Protein AF-A0A7S3HI35-F1 (afdb_monomer_lite)

Organism: NCBI:txid89044

Foldseek 3Di:
DDADPQQVQQLVVCVVVVFFQGKGWDAAQFIWIFHGHRVSDTPPPTTRQQQPQPDPPPPADDDPVYPDHRGRRCCTHQQNCQVCCVVVVHDDDPCSHNPHPNVPDPPPPD

Secondary structure (DSSP, 8-state):
----HHHHHHHHHHHHHT-SSEEEEEESSSEEEEEE-TTS-B-SSS--GGGSB----TTPPB-TT-SSBSBGGGTSHHHHHHHHHTTTT----GGGSTTSHHHH------

Radius of gyration: 16.1 Å; chains: 1; bounding box: 40×32×42 Å

pLDDT: mean 87.29, std 14.01, range [30.84, 96.69]

Sequence (110 aa):
KVINDGEVTAVAGGQMVGEGCLFGISLGSSEGSGYVDADGNLTGWINENAYNPFDINPEGAVNVWSPHRGDASMYLGQRAATRLAKKGGIDLPADMMPEHPSMNAASHVP

Structure (mmCIF, N/CA/C/O backbone):
data_AF-A0A7S3HI35-F1
#
_entry.id   AF-A0A7S3HI35-F1
#
loop_
_atom_site.group_PDB
_atom_site.id
_atom_site.type_symbol
_atom_site.label_atom_id
_atom_site.label_alt_id
_atom_site.label_comp_id
_atom_site.label_asym_id
_atom_site.label_entity_id
_atom_site.label_seq_id
_atom_site.pdbx_PDB_ins_code
_atom_site.Cartn_x
_atom_site.Cartn_y
_atom_site.Cartn_z
_atom_site.occupancy
_atom_site.B_iso_or_equiv
_atom_site.auth_seq_id
_atom_site.auth_comp_id
_atom_site.auth_asym_id
_atom_site.auth_atom_id
_atom_site.pdbx_PDB_model_num
ATOM 1 N N . LYS A 1 1 ? -9.517 14.626 13.593 1.00 73.75 1 LYS A N 1
ATOM 2 C CA . LYS A 1 1 ? -8.138 14.081 13.660 1.00 73.75 1 LYS A CA 1
ATOM 3 C C . LYS A 1 1 ? -7.602 14.006 12.241 1.00 73.75 1 LYS A C 1
ATOM 5 O O . LYS A 1 1 ? -8.407 13.823 11.339 1.00 73.75 1 LYS A O 1
ATOM 10 N N . VAL A 1 2 ? -6.298 14.175 12.060 1.00 86.06 2 VAL A N 1
ATOM 11 C CA . VAL A 1 2 ? -5.619 13.840 10.803 1.00 86.06 2 VAL A CA 1
ATOM 12 C C . VAL A 1 2 ? -5.129 12.402 10.960 1.00 86.06 2 VAL A C 1
ATOM 14 O O . VAL A 1 2 ? -4.533 12.099 11.991 1.00 86.06 2 VAL A O 1
ATOM 17 N N . ILE A 1 3 ? -5.474 11.535 10.012 1.00 91.56 3 ILE A N 1
ATOM 18 C CA . ILE A 1 3 ? -5.150 10.099 9.980 1.00 91.56 3 ILE A CA 1
ATOM 19 C C . ILE A 1 3 ? -4.685 9.750 8.562 1.00 91.56 3 ILE A C 1
ATOM 21 O O . ILE A 1 3 ? -5.057 10.469 7.626 1.00 91.56 3 ILE A O 1
ATOM 25 N N . ASN A 1 4 ? -3.852 8.722 8.395 1.00 91.50 4 ASN A N 1
ATOM 26 C CA . ASN A 1 4 ? -3.349 8.363 7.062 1.00 91.50 4 ASN A CA 1
ATOM 27 C C . ASN A 1 4 ? -4.434 7.683 6.202 1.00 91.50 4 ASN A C 1
ATOM 29 O O . ASN A 1 4 ? -5.507 7.326 6.688 1.00 91.50 4 ASN A O 1
ATOM 33 N N . ASP A 1 5 ? -4.182 7.531 4.904 1.00 93.94 5 ASP A N 1
ATOM 34 C CA . ASP A 1 5 ? -5.151 6.988 3.944 1.00 93.94 5 ASP A CA 1
ATOM 35 C C . ASP A 1 5 ? -5.534 5.519 4.216 1.00 93.94 5 ASP A C 1
ATOM 37 O O . ASP A 1 5 ? -6.684 5.123 4.006 1.00 93.94 5 ASP A O 1
ATOM 41 N N . GLY A 1 6 ? -4.622 4.716 4.758 1.00 94.88 6 GLY A N 1
ATOM 42 C CA . GLY A 1 6 ? -4.916 3.360 5.219 1.00 94.88 6 GLY A CA 1
ATOM 43 C C . GLY A 1 6 ? -5.777 3.310 6.487 1.00 94.88 6 GLY A C 1
ATOM 44 O O . GLY A 1 6 ? -6.708 2.508 6.569 1.00 94.88 6 GLY A O 1
ATOM 45 N N . GLU A 1 7 ? -5.546 4.205 7.446 1.00 95.81 7 GLU A N 1
ATOM 46 C CA . GLU A 1 7 ? -6.402 4.389 8.626 1.00 95.81 7 GLU A CA 1
ATOM 47 C C . GLU A 1 7 ? -7.807 4.861 8.229 1.00 95.81 7 GLU A C 1
ATOM 49 O O . GLU A 1 7 ? -8.796 4.341 8.751 1.00 95.81 7 GLU A O 1
ATOM 54 N N . VAL A 1 8 ? -7.918 5.784 7.26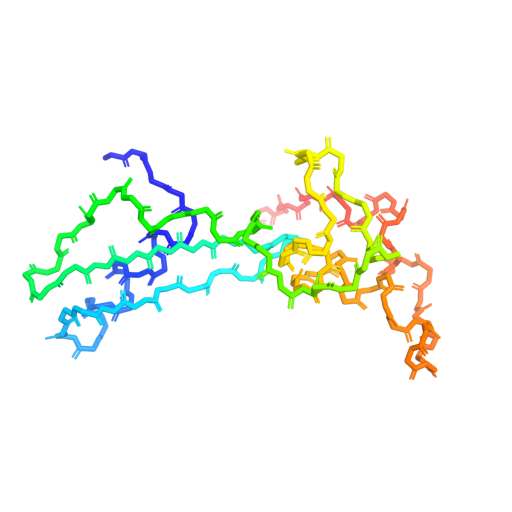1 1.00 95.81 8 VAL A N 1
ATOM 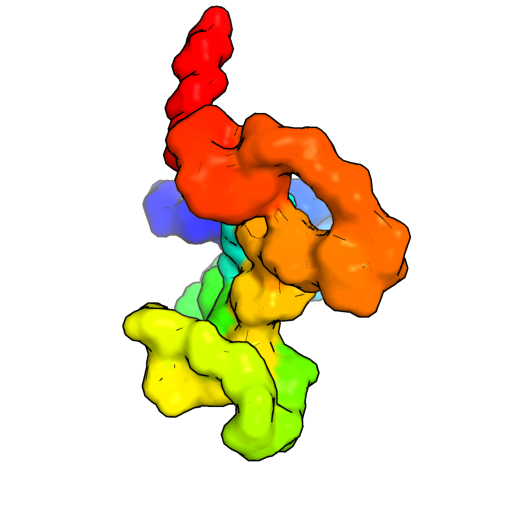55 C CA . VAL A 1 8 ? -9.214 6.165 6.666 1.00 95.81 8 VAL A CA 1
ATOM 56 C C . VAL A 1 8 ? -9.896 4.942 6.062 1.00 95.81 8 VAL A C 1
ATOM 58 O O . VAL A 1 8 ? -11.084 4.730 6.300 1.00 95.81 8 VAL A O 1
ATOM 61 N N . THR A 1 9 ? -9.148 4.118 5.324 1.00 96.12 9 THR A N 1
ATOM 62 C CA . THR A 1 9 ? -9.670 2.896 4.698 1.00 96.12 9 THR A CA 1
ATOM 63 C C . THR A 1 9 ? -10.201 1.910 5.740 1.00 96.12 9 THR A C 1
ATOM 65 O O . THR A 1 9 ? -11.291 1.369 5.565 1.00 96.12 9 THR A O 1
ATOM 68 N N . ALA A 1 10 ? -9.484 1.709 6.848 1.00 96.56 10 ALA A N 1
ATOM 69 C CA . ALA A 1 10 ? -9.909 0.813 7.921 1.00 96.56 10 ALA A CA 1
ATOM 70 C C . ALA A 1 10 ? -11.180 1.311 8.629 1.00 96.56 10 ALA A C 1
ATOM 72 O O . ALA A 1 10 ? -12.124 0.546 8.822 1.00 96.56 10 ALA A O 1
ATOM 73 N N . VAL A 1 11 ? -11.239 2.604 8.966 1.00 96.19 11 VAL A N 1
ATOM 74 C CA . VAL A 1 11 ? -12.412 3.207 9.623 1.00 96.19 11 VAL A CA 1
ATOM 75 C C . VAL A 1 11 ? -13.631 3.180 8.706 1.00 96.19 11 VAL A C 1
ATOM 77 O O . VAL A 1 11 ? -14.701 2.741 9.123 1.00 96.19 11 VAL A O 1
ATOM 80 N N . ALA A 1 12 ? -13.477 3.622 7.456 1.00 96.25 12 ALA A N 1
ATOM 81 C CA . ALA A 1 12 ? -14.570 3.631 6.489 1.00 96.25 12 ALA A CA 1
ATOM 82 C C . ALA A 1 12 ? -15.058 2.208 6.183 1.00 96.25 12 ALA A C 1
ATOM 84 O O . ALA A 1 12 ? -16.264 1.972 6.125 1.00 96.25 12 ALA A O 1
ATOM 85 N N . GLY A 1 13 ? -14.130 1.254 6.049 1.00 96.69 13 GLY A N 1
ATOM 86 C CA . GLY A 1 13 ? -14.444 -0.161 5.884 1.00 96.69 13 GLY A CA 1
ATOM 87 C C . GLY A 1 13 ? -15.262 -0.699 7.054 1.00 96.69 13 GLY A C 1
ATOM 88 O O . GLY A 1 13 ? -16.351 -1.221 6.827 1.00 96.69 13 GLY A O 1
ATOM 89 N N . GLY A 1 14 ? -14.792 -0.502 8.291 1.00 96.19 14 GLY A N 1
ATOM 90 C CA . GLY A 1 14 ? -15.489 -0.956 9.500 1.00 96.19 14 GLY A CA 1
ATOM 91 C C . GLY A 1 14 ? -16.889 -0.354 9.641 1.00 96.19 14 GLY A C 1
ATOM 92 O O . GLY A 1 14 ? -17.850 -1.064 9.927 1.00 96.19 14 GLY A O 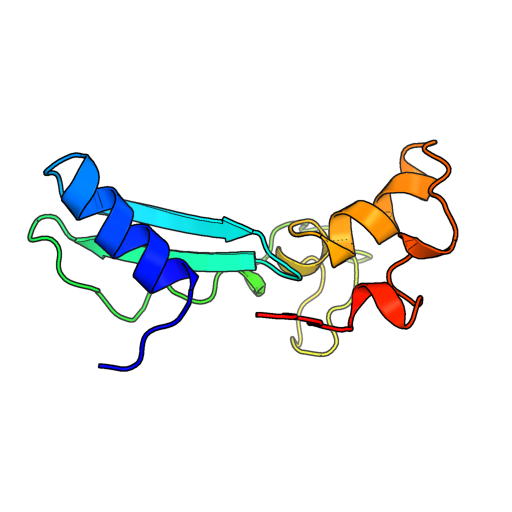1
ATOM 93 N N . GLN A 1 15 ? -17.043 0.937 9.332 1.00 95.19 15 GLN A N 1
ATOM 94 C CA . GLN A 1 15 ? -18.352 1.600 9.297 1.00 95.19 15 GLN A CA 1
ATOM 95 C C . GLN A 1 15 ? -19.283 1.031 8.220 1.00 95.19 15 GLN A C 1
ATOM 97 O O . GLN A 1 15 ? -20.483 0.910 8.459 1.00 95.19 15 GLN A O 1
ATOM 102 N N . MET A 1 16 ? -18.748 0.688 7.045 1.00 96.44 16 MET A N 1
ATOM 103 C CA . MET A 1 16 ? -19.531 0.133 5.939 1.00 96.44 16 MET A CA 1
ATOM 104 C C . MET A 1 16 ? -20.054 -1.270 6.256 1.00 96.44 16 MET A C 1
ATOM 106 O O . MET A 1 16 ? -21.200 -1.576 5.931 1.00 96.44 16 MET A O 1
ATOM 110 N N . VAL A 1 17 ? -19.225 -2.120 6.870 1.00 95.44 17 VAL A N 1
ATOM 111 C CA . VAL A 1 17 ? -19.619 -3.495 7.224 1.00 95.44 17 VAL A CA 1
ATOM 112 C C . VAL A 1 17 ? -20.335 -3.584 8.575 1.00 95.44 17 VAL A C 1
ATOM 114 O O . VAL A 1 17 ? -21.023 -4.565 8.827 1.00 95.44 17 VAL A O 1
ATOM 117 N N . GLY A 1 18 ? -20.223 -2.555 9.421 1.00 95.19 18 GLY A N 1
ATOM 118 C CA . GLY A 1 18 ? -20.791 -2.547 10.771 1.00 95.19 18 GLY A CA 1
ATOM 119 C C . GLY A 1 18 ? -20.022 -3.422 11.766 1.00 95.19 18 GLY A C 1
ATOM 120 O O . GLY A 1 18 ? -20.592 -3.837 12.772 1.00 95.19 18 GLY A O 1
ATOM 121 N N . GLU A 1 19 ? -18.748 -3.706 11.490 1.00 94.00 19 GLU A N 1
ATOM 122 C CA . GLU A 1 19 ? -17.881 -4.583 12.283 1.00 94.00 19 GLU A CA 1
ATOM 123 C C . GLU A 1 19 ? -16.523 -3.917 12.555 1.00 94.00 19 GLU A C 1
ATOM 125 O O . GLU A 1 19 ? -16.037 -3.097 11.771 1.00 94.00 19 GLU A O 1
ATOM 130 N N . GLY A 1 20 ? -15.915 -4.274 13.688 1.00 94.56 20 GLY A N 1
ATOM 131 C CA . GLY A 1 20 ? -14.535 -3.928 14.025 1.00 94.56 20 GLY A CA 1
ATOM 132 C C . GLY A 1 20 ? -13.529 -4.952 13.490 1.00 94.56 20 GLY A C 1
ATOM 133 O O . GLY A 1 20 ? -13.832 -5.741 12.598 1.00 94.56 20 GLY A O 1
ATOM 134 N N . CYS A 1 21 ? -12.325 -4.963 14.060 1.00 96.50 21 CYS A N 1
ATOM 135 C CA . CYS A 1 21 ? -11.247 -5.891 13.690 1.00 96.50 21 CYS A CA 1
ATOM 136 C C . CYS A 1 21 ? -10.918 -5.872 12.188 1.00 96.50 21 CYS A C 1
ATOM 138 O O . CYS A 1 21 ? -10.640 -6.911 11.584 1.00 96.50 21 CYS A O 1
ATOM 140 N N . LEU A 1 22 ? -10.959 -4.688 11.578 1.00 96.50 22 LEU A N 1
ATOM 141 C CA . LEU A 1 22 ? -10.809 -4.528 10.139 1.00 96.50 22 LEU A CA 1
ATOM 142 C C . LEU A 1 22 ? -9.448 -3.925 9.803 1.00 96.50 22 LEU A C 1
ATOM 144 O O . LEU A 1 22 ? -9.068 -2.868 10.310 1.00 96.50 22 LEU A O 1
ATOM 148 N N . PHE A 1 23 ? -8.728 -4.606 8.914 1.00 96.06 23 PHE A N 1
ATOM 149 C CA . PHE A 1 23 ? -7.459 -4.148 8.366 1.00 96.06 23 PHE A CA 1
ATOM 150 C C . PHE A 1 23 ? -7.689 -3.500 6.997 1.00 96.06 23 PHE A C 1
ATOM 152 O O . PHE A 1 23 ? -8.087 -4.163 6.040 1.00 96.06 23 PHE A O 1
ATOM 159 N N . GLY A 1 24 ? -7.478 -2.189 6.924 1.00 95.19 24 GLY A N 1
ATOM 160 C CA . GLY A 1 24 ? -7.596 -1.398 5.706 1.00 95.19 24 GLY A CA 1
ATOM 161 C C . GLY A 1 24 ? -6.266 -1.309 4.968 1.00 95.19 24 GLY A C 1
ATOM 162 O O . GLY A 1 24 ? -5.232 -1.054 5.582 1.00 95.19 24 GLY A O 1
ATOM 163 N N . ILE A 1 25 ? -6.306 -1.474 3.645 1.00 95.44 25 ILE A N 1
ATOM 164 C CA . ILE A 1 25 ? -5.161 -1.285 2.748 1.00 95.44 25 ILE A CA 1
ATOM 165 C C . ILE A 1 25 ? -5.572 -0.289 1.662 1.00 95.44 25 ILE A C 1
ATOM 167 O O . ILE A 1 25 ? -6.526 -0.534 0.922 1.00 95.44 25 ILE A O 1
ATOM 171 N N . SER A 1 26 ? -4.840 0.817 1.562 1.00 95.12 26 SER A N 1
ATOM 172 C CA . SER A 1 26 ? -4.975 1.825 0.509 1.00 95.12 26 SER A CA 1
ATOM 173 C C . SER A 1 26 ? -3.845 1.641 -0.503 1.00 95.12 26 SER A C 1
ATOM 175 O O . SER A 1 26 ? -2.671 1.684 -0.141 1.00 95.12 26 SER A O 1
ATOM 177 N N . LEU A 1 27 ? -4.179 1.411 -1.776 1.00 94.50 27 LEU A N 1
ATOM 178 C CA . LEU A 1 27 ? -3.201 1.258 -2.859 1.00 94.50 27 LEU A CA 1
ATOM 179 C C . LEU A 1 27 ? -3.343 2.411 -3.853 1.00 94.50 27 LEU A C 1
ATOM 181 O O . LEU A 1 27 ? -4.100 2.331 -4.820 1.00 94.50 27 LEU A O 1
ATOM 185 N N . GLY A 1 28 ? -2.601 3.485 -3.598 1.00 89.94 28 GLY A N 1
ATOM 186 C CA . GLY A 1 28 ? -2.470 4.632 -4.494 1.00 89.94 28 GLY A CA 1
ATOM 187 C C . GLY A 1 28 ? -1.119 4.613 -5.205 1.00 89.94 28 GLY A C 1
ATOM 188 O O . GLY A 1 28 ? -0.692 3.596 -5.756 1.00 89.94 28 GLY A O 1
ATOM 189 N N . SER A 1 29 ? -0.395 5.737 -5.151 1.00 87.31 29 SER A N 1
ATOM 190 C CA . SER A 1 29 ? 0.993 5.798 -5.638 1.00 87.31 29 SER A CA 1
ATOM 191 C C . SER A 1 29 ? 1.918 4.823 -4.897 1.00 87.31 29 SER A C 1
ATOM 193 O O . SER A 1 29 ? 2.855 4.294 -5.495 1.00 87.31 29 SER A O 1
ATOM 195 N N . SER A 1 30 ? 1.640 4.599 -3.613 1.00 90.50 30 SER A N 1
ATOM 196 C CA . SER A 1 30 ? 2.288 3.641 -2.713 1.00 90.50 30 SER A CA 1
ATOM 197 C C . SER A 1 30 ? 1.204 2.845 -1.969 1.00 90.50 30 SER A C 1
ATOM 199 O O . SER A 1 30 ? 0.015 2.992 -2.257 1.00 90.50 30 SER A O 1
ATOM 201 N N . GLU A 1 31 ? 1.617 2.013 -1.021 1.00 94.25 31 GLU A N 1
ATOM 202 C CA . GLU A 1 31 ? 0.747 1.388 -0.027 1.00 94.25 31 GLU A CA 1
ATOM 203 C C . GLU A 1 31 ? 0.583 2.291 1.209 1.00 94.25 31 GLU A C 1
ATOM 205 O O . GLU A 1 31 ? 1.565 2.839 1.707 1.00 94.25 31 GLU A O 1
ATOM 210 N N . GLY A 1 32 ? -0.645 2.405 1.709 1.00 93.94 32 GLY A N 1
ATOM 211 C CA . GLY A 1 32 ? -0.982 2.844 3.062 1.00 93.94 32 GLY A CA 1
ATOM 212 C C . GLY A 1 32 ? -1.800 1.760 3.765 1.00 93.94 32 GLY A C 1
ATOM 213 O O . GLY A 1 32 ? -2.469 0.954 3.112 1.00 93.94 32 GLY A O 1
ATOM 214 N N . SER A 1 33 ? -1.773 1.717 5.096 1.00 95.62 33 SER A N 1
ATOM 215 C CA . SER A 1 33 ? -2.507 0.697 5.861 1.00 95.62 33 SER A CA 1
ATOM 216 C C . SER A 1 33 ? -3.102 1.247 7.150 1.00 95.62 33 SER A C 1
ATOM 218 O O . SER A 1 33 ? -2.688 2.300 7.620 1.00 95.62 33 SER A O 1
ATOM 220 N N . GLY A 1 34 ? -4.071 0.546 7.724 1.00 95.81 34 GLY A N 1
ATOM 221 C CA . GLY A 1 34 ? -4.676 0.920 8.994 1.00 95.81 34 GLY A CA 1
ATOM 222 C C . GLY A 1 34 ? -5.407 -0.250 9.626 1.00 95.81 34 GLY A C 1
ATOM 223 O O . GLY A 1 34 ? -5.829 -1.173 8.934 1.00 95.81 34 GLY A O 1
ATOM 224 N N . TYR A 1 35 ? -5.598 -0.207 10.938 1.00 96.56 35 TYR A N 1
ATOM 225 C CA . TYR A 1 35 ? -6.383 -1.211 11.647 1.00 96.56 35 TYR A CA 1
ATOM 226 C C . TYR A 1 35 ? -7.316 -0.565 12.664 1.00 96.56 35 TYR A C 1
ATOM 228 O O . TYR A 1 35 ? -6.890 0.279 13.462 1.00 96.56 35 TYR A O 1
ATOM 236 N N . VAL A 1 36 ? -8.575 -1.000 12.649 1.00 96.50 36 VAL A N 1
ATOM 237 C CA . VAL A 1 36 ? -9.543 -0.718 13.711 1.00 96.50 36 VAL A CA 1
ATOM 238 C C . VAL A 1 36 ? -9.749 -1.960 14.569 1.00 96.50 36 VAL A C 1
ATOM 240 O O . VAL A 1 36 ? -9.856 -3.070 14.049 1.00 96.50 36 VAL A O 1
ATOM 243 N N . ASP A 1 37 ? -9.793 -1.784 15.887 1.00 96.31 37 ASP A N 1
ATOM 244 C CA . ASP A 1 37 ? -10.071 -2.869 16.829 1.00 96.31 37 ASP A CA 1
ATOM 245 C C . ASP A 1 37 ? -11.554 -3.283 16.835 1.00 96.31 37 ASP A C 1
ATOM 247 O O . ASP A 1 37 ? -12.352 -2.822 16.017 1.00 96.31 37 ASP A O 1
ATOM 251 N N . ALA A 1 38 ? -11.923 -4.200 17.733 1.00 96.56 38 ALA A N 1
ATOM 252 C CA . ALA A 1 38 ? -13.286 -4.724 17.847 1.00 96.56 38 ALA A CA 1
ATOM 253 C C . ALA A 1 38 ? -14.332 -3.636 18.145 1.00 96.56 38 ALA A C 1
ATOM 255 O O . ALA A 1 38 ? -15.485 -3.778 17.746 1.00 96.56 38 ALA A O 1
ATOM 256 N N . ASP A 1 39 ? -13.920 -2.549 18.799 1.00 95.12 39 ASP A N 1
ATOM 257 C CA . ASP A 1 39 ? -14.773 -1.414 19.151 1.00 95.12 39 ASP A CA 1
ATOM 258 C C . ASP A 1 39 ? -14.761 -0.323 18.061 1.00 95.12 39 ASP A C 1
ATOM 260 O O . ASP A 1 39 ? -15.388 0.728 18.211 1.00 95.12 39 ASP A O 1
ATOM 264 N N . GLY A 1 40 ? -14.047 -0.553 16.953 1.00 94.25 40 GLY A N 1
ATOM 265 C CA . GLY A 1 40 ? -13.915 0.389 15.844 1.00 94.25 40 GLY A CA 1
ATOM 266 C C . GLY A 1 40 ? -12.897 1.505 16.094 1.00 94.25 40 GLY A C 1
ATOM 267 O O . GLY A 1 40 ? -12.869 2.488 15.347 1.00 94.25 40 GLY A O 1
ATOM 268 N N . ASN A 1 41 ? -12.053 1.389 17.124 1.00 95.00 41 ASN A N 1
ATOM 269 C CA . ASN A 1 41 ? -11.038 2.392 17.422 1.00 95.00 41 ASN A CA 1
ATOM 270 C C . ASN A 1 41 ? -9.758 2.133 16.628 1.00 95.00 41 ASN A C 1
ATOM 272 O O . ASN A 1 41 ? -9.280 1.005 16.521 1.00 95.00 41 ASN A O 1
ATOM 276 N N . LEU A 1 42 ? -9.152 3.210 16.123 1.00 94.62 42 LEU A N 1
ATOM 277 C CA . LEU A 1 42 ? -7.795 3.148 15.590 1.00 94.62 42 LEU A CA 1
ATOM 278 C C . LEU A 1 42 ? -6.817 2.828 16.714 1.00 94.62 42 LEU A C 1
ATOM 280 O O . LEU A 1 42 ? -6.766 3.528 17.728 1.00 94.62 42 LEU A O 1
ATOM 284 N N . THR A 1 43 ? -5.997 1.809 16.492 1.00 89.62 43 THR A N 1
ATOM 285 C CA . THR A 1 43 ? -5.018 1.375 17.486 1.00 89.62 43 THR A CA 1
ATOM 286 C C . THR A 1 43 ? -3.742 2.220 17.460 1.00 89.62 43 THR A C 1
ATOM 288 O O . THR A 1 43 ? -3.071 2.359 18.481 1.00 89.62 43 THR A O 1
ATOM 291 N N . GLY A 1 44 ? -3.416 2.812 16.305 1.00 85.06 44 GLY A N 1
ATOM 292 C CA . GLY A 1 44 ? -2.288 3.729 16.107 1.00 85.06 44 GLY A CA 1
ATOM 293 C C . GLY A 1 44 ? -0.912 3.072 15.936 1.00 85.06 44 GLY A C 1
ATOM 294 O O . GLY A 1 44 ? 0.068 3.795 15.787 1.00 85.06 44 GLY A O 1
ATOM 295 N N . TRP A 1 45 ? -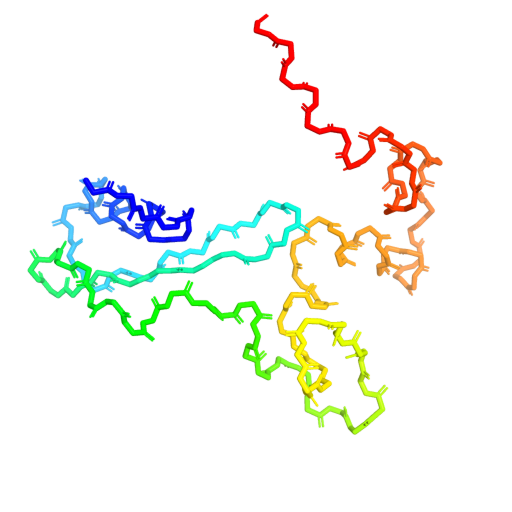0.817 1.736 15.956 1.00 86.88 45 TRP A N 1
ATOM 296 C CA . TRP A 1 45 ? 0.449 0.997 15.779 1.00 86.88 45 TRP A CA 1
ATOM 297 C C . TRP A 1 45 ? 0.501 0.124 14.519 1.00 86.88 45 TRP A C 1
ATOM 299 O O . TRP A 1 45 ? 1.575 -0.339 14.150 1.00 86.88 45 TRP A O 1
ATOM 309 N N . ILE A 1 46 ? -0.633 -0.091 13.847 1.00 89.06 46 ILE A N 1
ATOM 310 C CA . ILE A 1 46 ? -0.716 -0.829 12.581 1.00 89.06 46 ILE A CA 1
ATOM 311 C C . ILE A 1 46 ? -1.184 0.156 11.509 1.00 89.06 46 ILE A C 1
ATOM 313 O O . ILE A 1 46 ? -2.386 0.271 11.264 1.00 89.06 46 ILE A O 1
ATOM 317 N N . ASN A 1 47 ? -0.255 0.934 10.946 1.00 87.62 47 ASN A N 1
ATOM 318 C CA . ASN A 1 47 ? -0.614 2.019 10.030 1.00 87.62 47 ASN A CA 1
ATOM 319 C C . ASN A 1 47 ? 0.397 2.354 8.912 1.00 87.62 47 ASN A C 1
ATOM 321 O O . ASN A 1 47 ? 0.072 3.144 8.034 1.00 87.62 47 ASN A O 1
ATOM 325 N N . GLU A 1 48 ? 1.569 1.716 8.852 1.00 88.50 48 GLU A N 1
ATOM 326 C CA . GLU A 1 48 ? 2.620 2.024 7.860 1.00 88.50 48 GLU A CA 1
ATOM 327 C C . GLU A 1 48 ? 3.244 0.750 7.259 1.00 88.50 48 GLU A C 1
ATOM 329 O O . GLU A 1 48 ? 4.463 0.573 7.209 1.00 88.50 48 GLU A O 1
ATOM 334 N N . ASN A 1 49 ? 2.399 -0.174 6.793 1.00 92.62 49 ASN A N 1
ATOM 335 C CA . ASN A 1 49 ? 2.842 -1.458 6.247 1.00 92.62 49 ASN A CA 1
ATOM 336 C C . ASN A 1 49 ? 3.668 -1.352 4.956 1.00 92.62 49 ASN A C 1
ATOM 338 O O . ASN A 1 49 ? 4.368 -2.307 4.627 1.00 92.62 49 ASN A O 1
ATOM 342 N N . ALA A 1 50 ? 3.699 -0.182 4.309 1.00 93.94 50 ALA A N 1
ATOM 343 C CA . ALA A 1 50 ? 4.573 0.116 3.174 1.00 93.94 50 ALA A CA 1
ATOM 344 C C . ALA A 1 50 ? 6.056 -0.203 3.415 1.00 93.94 50 ALA A C 1
ATOM 346 O O . ALA A 1 50 ? 6.786 -0.430 2.445 1.00 93.94 50 ALA A O 1
ATOM 347 N N . TYR A 1 51 ? 6.501 -0.199 4.673 1.00 92.69 51 TYR A N 1
ATOM 348 C CA . TYR A 1 51 ? 7.886 -0.470 5.076 1.00 92.69 51 TYR A CA 1
ATOM 349 C C . TYR A 1 51 ? 8.090 -1.876 5.646 1.00 92.69 51 TYR A C 1
ATOM 351 O O . TYR A 1 51 ? 9.204 -2.231 6.031 1.00 92.69 51 TYR A O 1
ATOM 359 N N . ASN A 1 52 ? 7.033 -2.686 5.722 1.00 93.00 52 ASN A N 1
ATOM 360 C CA . ASN A 1 52 ? 7.157 -4.046 6.221 1.00 93.00 52 ASN A CA 1
ATOM 361 C C . ASN A 1 52 ? 7.924 -4.915 5.214 1.00 93.00 52 ASN A C 1
ATOM 363 O O . ASN A 1 52 ? 7.705 -4.779 4.005 1.00 93.00 52 ASN A O 1
ATOM 367 N N . PRO A 1 53 ? 8.771 -5.850 5.688 1.00 92.38 53 PRO A N 1
ATOM 368 C CA . PRO A 1 53 ? 9.408 -6.832 4.820 1.00 92.38 53 PRO A CA 1
ATOM 369 C C . PRO A 1 53 ? 8.352 -7.648 4.065 1.00 92.38 53 PRO A C 1
ATOM 371 O O . PRO A 1 53 ? 7.538 -8.340 4.678 1.00 92.38 53 PRO A O 1
ATOM 374 N N . PHE A 1 54 ? 8.373 -7.568 2.738 1.00 94.38 54 PHE A N 1
ATOM 375 C CA . PHE A 1 54 ? 7.445 -8.263 1.842 1.00 94.38 54 PHE A CA 1
ATOM 376 C C . PHE A 1 54 ? 8.171 -9.309 0.993 1.00 94.38 54 PHE A C 1
ATOM 378 O O . PHE A 1 54 ? 7.686 -10.424 0.812 1.00 94.38 54 PHE A O 1
ATOM 385 N N . ASP A 1 55 ? 9.372 -8.968 0.529 1.00 94.81 55 ASP A N 1
ATOM 386 C CA . ASP A 1 55 ? 10.309 -9.866 -0.138 1.00 94.81 55 ASP A CA 1
ATOM 387 C C . ASP A 1 55 ? 11.571 -10.021 0.721 1.00 94.81 55 ASP A C 1
ATOM 389 O O . ASP A 1 55 ? 12.311 -9.069 0.950 1.00 94.81 55 ASP A O 1
ATOM 393 N N . ILE A 1 56 ? 11.834 -11.235 1.201 1.00 94.38 56 ILE A N 1
ATOM 394 C CA . ILE A 1 56 ? 12.981 -11.538 2.072 1.00 94.38 56 ILE A CA 1
ATOM 395 C C . ILE A 1 56 ? 14.272 -11.846 1.297 1.00 94.38 56 ILE A C 1
ATOM 397 O O . ILE A 1 56 ? 15.257 -12.297 1.886 1.00 94.38 56 ILE A O 1
ATOM 401 N N . ASN A 1 57 ? 14.293 -11.633 -0.021 1.00 94.38 57 ASN A N 1
ATOM 402 C CA . ASN A 1 57 ? 15.497 -11.789 -0.827 1.00 94.38 57 ASN A CA 1
ATOM 403 C C . ASN A 1 57 ? 16.572 -10.753 -0.415 1.00 94.38 57 ASN A C 1
ATOM 405 O O . ASN A 1 57 ? 16.302 -9.549 -0.460 1.00 94.38 57 ASN A O 1
ATOM 409 N N . PRO A 1 58 ? 17.812 -11.170 -0.076 1.00 91.75 58 PRO A N 1
ATOM 410 C CA . PRO A 1 58 ? 18.887 -10.239 0.287 1.00 91.75 58 PRO A CA 1
ATOM 411 C C . PRO A 1 58 ? 19.259 -9.259 -0.839 1.00 91.75 58 PRO A C 1
ATOM 413 O O . PRO A 1 58 ? 19.772 -8.172 -0.570 1.00 91.75 58 PRO A O 1
ATOM 416 N N . GLU A 1 59 ? 18.971 -9.612 -2.093 1.00 92.44 59 GLU A N 1
ATOM 417 C CA . GLU A 1 59 ? 19.156 -8.764 -3.277 1.00 92.44 59 GLU A CA 1
ATOM 418 C C . GLU A 1 59 ? 17.864 -8.046 -3.709 1.00 92.44 59 GLU A C 1
ATOM 420 O O . GLU A 1 59 ? 17.793 -7.482 -4.804 1.00 92.44 59 GLU A O 1
ATOM 425 N N . GLY A 1 60 ? 16.839 -8.044 -2.849 1.00 90.44 60 GLY A N 1
ATOM 426 C CA . GLY A 1 60 ? 15.554 -7.391 -3.079 1.00 90.44 60 GLY A CA 1
ATOM 427 C C . GLY A 1 60 ? 15.664 -5.885 -3.343 1.00 90.44 60 GLY A C 1
ATOM 428 O O . GLY A 1 60 ? 16.706 -5.243 -3.130 1.00 90.44 60 GLY A O 1
ATOM 429 N N . ALA A 1 61 ? 14.557 -5.312 -3.824 1.00 91.31 61 ALA A N 1
ATOM 430 C CA . ALA A 1 61 ? 14.488 -3.900 -4.188 1.00 91.31 61 ALA A CA 1
ATOM 431 C C . ALA A 1 61 ? 14.814 -2.991 -2.989 1.00 91.31 61 ALA A C 1
ATOM 433 O O . ALA A 1 61 ? 14.321 -3.203 -1.883 1.00 91.31 61 ALA A O 1
ATOM 434 N N . VAL A 1 62 ? 15.643 -1.969 -3.222 1.00 89.62 62 VAL A N 1
ATOM 435 C CA . VAL A 1 62 ? 15.984 -0.956 -2.213 1.00 89.62 62 VAL A CA 1
ATOM 436 C C . VAL A 1 62 ? 14.881 0.091 -2.159 1.00 89.62 62 VAL A C 1
ATOM 438 O O . VAL A 1 62 ? 14.453 0.584 -3.204 1.00 89.62 62 VAL A O 1
ATOM 441 N N . ASN A 1 63 ? 14.483 0.471 -0.950 1.00 85.81 63 ASN A N 1
ATOM 442 C CA . ASN A 1 63 ? 13.594 1.595 -0.705 1.00 85.81 63 ASN A CA 1
ATOM 443 C C . ASN A 1 63 ? 14.406 2.771 -0.144 1.00 85.81 63 ASN A C 1
ATOM 445 O O . ASN A 1 63 ? 15.110 2.626 0.844 1.00 85.81 63 ASN A O 1
ATOM 449 N N . VAL A 1 64 ? 14.323 3.949 -0.763 1.00 83.06 64 VAL A N 1
ATOM 450 C CA . VAL A 1 64 ? 15.084 5.135 -0.315 1.00 83.06 64 VAL A CA 1
ATOM 451 C C . VAL A 1 64 ? 14.600 5.693 1.026 1.00 83.06 64 VAL A C 1
ATOM 453 O O . VAL A 1 64 ? 15.317 6.456 1.668 1.00 83.06 64 VAL A O 1
ATOM 456 N N . TRP A 1 65 ? 13.391 5.317 1.441 1.00 82.69 65 TRP A N 1
ATOM 457 C CA . TRP A 1 65 ? 12.749 5.768 2.675 1.00 82.69 65 TRP A CA 1
ATOM 458 C C . TRP A 1 65 ? 12.890 4.769 3.827 1.00 82.69 65 TRP A C 1
ATOM 460 O O . TRP A 1 65 ? 12.339 4.994 4.900 1.00 82.69 65 TRP A O 1
ATOM 470 N N . SER A 1 66 ? 13.622 3.673 3.619 1.00 85.62 66 SER A N 1
ATOM 471 C CA . SER A 1 66 ? 13.768 2.591 4.587 1.00 85.62 66 SER A CA 1
ATOM 472 C C . SER A 1 66 ? 15.195 2.050 4.590 1.00 85.62 66 SER A C 1
ATOM 474 O O . SER A 1 66 ? 15.846 1.999 3.546 1.00 85.62 66 SER A O 1
ATOM 476 N N . PRO A 1 67 ? 15.716 1.625 5.751 1.00 87.75 67 PRO A N 1
ATOM 477 C CA . PRO A 1 67 ? 17.004 0.942 5.816 1.00 87.75 67 PRO A CA 1
ATOM 478 C C . PRO A 1 67 ? 16.928 -0.507 5.303 1.00 87.75 67 PRO A C 1
ATOM 480 O O . PRO A 1 67 ? 17.960 -1.174 5.201 1.00 87.75 67 PRO A O 1
ATOM 483 N N . HIS A 1 68 ? 15.725 -1.013 5.026 1.00 87.69 68 HIS A N 1
ATOM 484 C CA . HIS A 1 68 ? 15.477 -2.386 4.618 1.00 87.69 68 HIS A CA 1
ATOM 485 C C . HIS A 1 68 ? 15.364 -2.524 3.092 1.00 87.69 68 HIS A C 1
ATOM 487 O O . HIS A 1 68 ? 15.209 -1.561 2.336 1.00 87.69 68 HIS A O 1
ATOM 493 N N . ARG A 1 69 ? 15.519 -3.766 2.631 1.00 90.81 69 ARG A N 1
ATOM 494 C CA . ARG A 1 69 ? 15.249 -4.179 1.254 1.00 90.81 69 ARG A CA 1
ATOM 495 C C . ARG A 1 69 ? 13.995 -5.020 1.256 1.00 90.81 69 ARG A C 1
ATOM 497 O O . ARG A 1 69 ? 13.730 -5.722 2.228 1.00 90.81 69 ARG A O 1
ATOM 504 N N . GLY A 1 70 ? 13.297 -5.009 0.131 1.00 93.56 70 GLY A N 1
ATOM 505 C CA . GLY A 1 70 ? 12.153 -5.887 -0.028 1.00 93.56 70 GLY A CA 1
ATOM 506 C C . GLY A 1 70 ? 10.876 -5.363 0.626 1.00 93.56 70 GLY A C 1
ATOM 507 O O . GLY A 1 70 ? 9.961 -6.145 0.852 1.00 93.56 70 GLY A O 1
ATOM 508 N N . ASP A 1 71 ? 10.812 -4.073 0.955 1.00 95.31 71 ASP A N 1
ATOM 509 C CA . ASP A 1 71 ? 9.638 -3.463 1.578 1.00 95.31 71 ASP A CA 1
ATOM 510 C C . ASP A 1 71 ? 8.391 -3.591 0.700 1.00 95.31 71 ASP A C 1
ATOM 512 O O . ASP A 1 71 ? 8.482 -3.511 -0.527 1.00 95.31 71 ASP A O 1
ATOM 516 N N . ALA A 1 72 ? 7.213 -3.699 1.309 1.00 95.25 72 ALA A N 1
ATOM 517 C CA . ALA A 1 72 ? 5.944 -3.860 0.600 1.00 95.25 72 ALA A CA 1
ATOM 518 C C . ALA A 1 72 ? 5.669 -2.763 -0.446 1.00 95.25 72 ALA A C 1
ATOM 520 O O . ALA A 1 72 ? 5.276 -3.076 -1.573 1.00 95.25 72 ALA A O 1
ATOM 521 N N . SER A 1 73 ? 6.005 -1.500 -0.162 1.00 92.31 73 SER A N 1
ATOM 522 C CA . SER A 1 73 ? 5.897 -0.384 -1.124 1.00 92.31 73 SER A CA 1
ATOM 523 C C . SER A 1 73 ? 6.762 -0.550 -2.379 1.00 92.31 73 SER A C 1
ATOM 525 O O . SER A 1 73 ? 6.529 0.106 -3.397 1.00 92.31 73 SER A O 1
ATOM 527 N N . MET A 1 74 ? 7.761 -1.436 -2.349 1.00 92.94 74 MET A N 1
ATOM 528 C CA . MET A 1 74 ? 8.535 -1.802 -3.530 1.00 92.94 74 MET A CA 1
ATOM 529 C C . MET A 1 74 ? 7.828 -2.830 -4.408 1.00 92.94 74 MET A C 1
ATOM 531 O O . MET A 1 74 ? 8.286 -3.049 -5.520 1.00 92.94 74 MET A O 1
ATOM 535 N N . TYR A 1 75 ? 6.730 -3.444 -3.990 1.00 93.94 75 TYR A N 1
ATOM 536 C CA . TYR A 1 75 ? 6.048 -4.481 -4.773 1.00 93.94 75 TYR A CA 1
ATOM 537 C C . TYR A 1 75 ? 4.560 -4.184 -4.965 1.00 93.94 75 TYR A C 1
ATOM 539 O O . TYR A 1 75 ? 3.968 -4.659 -5.933 1.00 93.94 75 TYR A O 1
ATOM 547 N N . LEU A 1 76 ? 3.981 -3.351 -4.100 1.00 93.94 76 LEU A N 1
ATOM 548 C CA . LEU A 1 76 ? 2.580 -2.949 -4.108 1.00 93.94 76 LEU A CA 1
ATOM 549 C C . LEU A 1 76 ? 2.413 -1.468 -4.479 1.00 93.94 76 LEU A C 1
ATOM 551 O O . LEU A 1 76 ? 3.342 -0.665 -4.404 1.00 93.94 76 LEU A O 1
ATOM 555 N N . GLY A 1 77 ? 1.197 -1.103 -4.884 1.00 91.69 77 GLY A N 1
ATOM 556 C CA . GLY A 1 77 ? 0.861 0.252 -5.319 1.00 91.69 77 GLY A CA 1
ATOM 557 C C . GLY A 1 77 ? 1.270 0.548 -6.763 1.00 91.69 77 GLY A C 1
ATOM 558 O O . GLY A 1 77 ? 1.970 -0.221 -7.430 1.00 91.69 77 GLY A O 1
ATOM 559 N N . GLN A 1 78 ? 0.805 1.687 -7.268 1.00 89.56 78 GLN A N 1
ATOM 560 C CA . GLN A 1 78 ? 0.924 2.052 -8.678 1.00 89.56 78 GLN A CA 1
ATOM 561 C C . GLN A 1 78 ? 2.383 2.130 -9.138 1.00 89.56 78 GLN A C 1
ATOM 563 O O . GLN A 1 78 ? 2.714 1.589 -10.190 1.00 89.56 78 GLN A O 1
ATOM 568 N N . ARG A 1 79 ? 3.269 2.762 -8.354 1.00 86.88 79 ARG A N 1
ATOM 569 C CA . ARG A 1 79 ? 4.686 2.931 -8.727 1.00 86.88 79 ARG A CA 1
ATOM 570 C C . ARG A 1 79 ? 5.417 1.596 -8.846 1.00 86.88 79 ARG A C 1
ATOM 572 O O . ARG A 1 79 ? 6.233 1.423 -9.750 1.00 86.88 79 ARG A O 1
ATOM 579 N N . ALA A 1 80 ? 5.137 0.655 -7.945 1.00 90.94 80 ALA A N 1
ATOM 580 C CA . ALA A 1 80 ? 5.720 -0.678 -8.018 1.00 90.94 80 ALA A CA 1
ATOM 581 C C . ALA A 1 80 ? 5.148 -1.464 -9.201 1.00 90.94 80 ALA A C 1
ATOM 583 O O . ALA A 1 80 ? 5.921 -2.041 -9.968 1.00 90.94 80 ALA A O 1
ATOM 584 N N . ALA A 1 81 ? 3.825 -1.429 -9.393 1.00 91.50 81 ALA A N 1
ATOM 585 C CA . ALA A 1 81 ? 3.152 -2.125 -10.485 1.00 91.50 81 ALA A CA 1
ATOM 586 C C . ALA A 1 81 ? 3.675 -1.678 -11.858 1.00 91.50 81 ALA A C 1
ATOM 588 O O . ALA A 1 81 ? 4.051 -2.519 -12.674 1.00 91.50 81 ALA A O 1
ATOM 589 N N . THR A 1 82 ? 3.784 -0.370 -12.102 1.00 89.50 82 THR A N 1
ATOM 590 C CA . THR A 1 82 ? 4.263 0.146 -13.393 1.00 89.50 82 THR A CA 1
ATOM 591 C C . THR A 1 82 ? 5.749 -0.129 -13.615 1.00 89.50 82 THR A C 1
ATOM 593 O O . THR A 1 82 ? 6.147 -0.516 -14.712 1.00 89.50 82 THR A O 1
ATOM 596 N N . ARG A 1 83 ? 6.578 -0.056 -12.565 1.00 87.62 83 ARG A N 1
ATOM 597 C CA . ARG A 1 83 ? 7.995 -0.452 -12.634 1.00 87.62 83 ARG A CA 1
ATOM 598 C C . ARG A 1 83 ? 8.173 -1.946 -12.933 1.00 87.62 83 ARG A C 1
ATOM 600 O O . ARG A 1 83 ? 9.110 -2.331 -13.634 1.00 87.62 83 ARG A O 1
ATOM 607 N N . LEU A 1 84 ? 7.317 -2.799 -12.368 1.00 90.81 84 LEU A N 1
ATOM 608 C CA . LEU A 1 84 ? 7.380 -4.255 -12.533 1.00 90.81 84 LEU A CA 1
ATOM 609 C C . LEU A 1 84 ? 6.720 -4.743 -13.829 1.00 90.81 84 LEU A C 1
ATOM 611 O O . LEU A 1 84 ? 7.098 -5.811 -14.307 1.00 90.81 84 LEU A O 1
ATOM 615 N N . ALA A 1 85 ? 5.819 -3.967 -14.438 1.00 91.50 85 ALA A N 1
ATOM 616 C CA . ALA A 1 85 ? 5.100 -4.333 -15.662 1.00 91.50 85 ALA A CA 1
ATOM 617 C C . ALA A 1 85 ? 6.036 -4.817 -16.781 1.00 91.50 85 ALA A C 1
ATOM 619 O O . ALA A 1 85 ? 5.844 -5.908 -17.317 1.00 91.50 85 ALA A O 1
ATOM 620 N N . LYS A 1 86 ? 7.129 -4.083 -17.038 1.00 83.00 86 LYS A N 1
ATOM 621 C CA . LYS A 1 86 ? 8.128 -4.473 -18.044 1.00 83.00 86 LYS A CA 1
ATOM 622 C C . LYS A 1 86 ? 8.805 -5.809 -17.722 1.00 83.00 86 LYS A C 1
ATOM 624 O O . LYS A 1 86 ? 9.027 -6.618 -18.617 1.00 83.00 86 LYS A O 1
ATOM 629 N N . LYS A 1 87 ? 9.114 -6.072 -16.445 1.00 87.31 87 LYS A N 1
ATOM 630 C CA . LYS A 1 87 ? 9.650 -7.379 -16.014 1.00 87.31 87 LYS A CA 1
ATOM 631 C C . LYS A 1 87 ? 8.616 -8.499 -16.173 1.00 87.31 87 LYS A C 1
ATOM 633 O O . LYS A 1 87 ? 9.004 -9.637 -16.405 1.00 87.31 87 LYS A O 1
ATOM 638 N N . GLY A 1 88 ? 7.329 -8.169 -16.075 1.00 91.31 88 GLY A N 1
ATOM 639 C CA . GLY A 1 88 ? 6.205 -9.066 -16.347 1.00 91.31 88 GLY A CA 1
ATOM 640 C C . GLY A 1 88 ? 5.860 -9.238 -17.831 1.00 91.31 88 GLY A C 1
ATOM 641 O O . GLY A 1 88 ? 4.882 -9.914 -18.131 1.00 91.31 88 GLY A O 1
ATOM 642 N N . GLY A 1 89 ? 6.627 -8.646 -18.756 1.00 92.94 89 GLY A N 1
ATOM 643 C CA . GLY A 1 89 ? 6.377 -8.741 -20.199 1.00 92.94 89 GLY A CA 1
ATOM 644 C C . GLY A 1 89 ? 5.265 -7.823 -20.714 1.00 92.94 89 GLY A C 1
ATOM 645 O O . GLY A 1 89 ? 4.761 -8.041 -21.812 1.00 92.94 89 GLY A O 1
ATOM 646 N N . ILE A 1 90 ? 4.873 -6.816 -19.932 1.00 92.81 90 ILE A N 1
ATOM 647 C CA . ILE A 1 90 ? 3.876 -5.817 -20.317 1.00 92.81 90 ILE A CA 1
ATOM 648 C C . ILE A 1 90 ? 4.603 -4.523 -20.684 1.00 92.81 90 ILE A C 1
ATOM 650 O O . ILE A 1 90 ? 5.217 -3.882 -19.827 1.00 92.81 90 ILE A O 1
ATOM 654 N N . ASP A 1 91 ? 4.499 -4.127 -21.951 1.00 90.38 91 ASP A N 1
ATOM 655 C CA . ASP A 1 91 ? 4.952 -2.817 -22.408 1.00 90.38 91 ASP A CA 1
ATOM 656 C C . ASP A 1 91 ? 3.886 -1.768 -22.091 1.00 90.38 91 ASP A C 1
ATOM 658 O O . ASP A 1 91 ? 2.764 -1.811 -22.601 1.00 90.38 91 ASP A O 1
ATOM 662 N N . LEU A 1 92 ? 4.238 -0.827 -21.217 1.00 87.50 92 LEU A N 1
ATOM 663 C CA . LEU A 1 92 ? 3.368 0.282 -20.857 1.00 87.50 92 LEU A CA 1
ATOM 664 C C . LEU A 1 92 ? 3.598 1.487 -21.781 1.00 87.50 92 LEU A C 1
ATOM 666 O O . LEU A 1 92 ? 4.735 1.738 -22.194 1.00 87.50 92 LEU A O 1
ATOM 670 N N . PRO A 1 93 ? 2.545 2.273 -22.065 1.00 89.38 93 PRO A N 1
ATOM 671 C CA . PRO A 1 93 ? 2.684 3.601 -22.647 1.00 89.38 93 PRO A CA 1
ATOM 672 C C . PRO A 1 93 ? 3.662 4.478 -21.851 1.00 89.38 93 PRO A C 1
ATOM 674 O O . PRO A 1 93 ? 3.753 4.377 -20.626 1.00 89.38 93 PRO A O 1
ATOM 677 N N . ALA A 1 94 ? 4.387 5.363 -22.542 1.00 85.25 94 ALA A N 1
ATOM 678 C CA . ALA A 1 94 ? 5.408 6.210 -21.920 1.00 85.25 94 ALA A CA 1
ATOM 679 C C . ALA A 1 94 ? 4.844 7.108 -20.804 1.00 85.25 94 ALA A C 1
ATOM 681 O O . ALA A 1 94 ? 5.533 7.376 -19.824 1.00 85.25 94 ALA A O 1
ATOM 682 N N . ASP A 1 95 ? 3.587 7.530 -20.930 1.00 86.00 95 ASP A N 1
ATOM 683 C CA . ASP A 1 95 ? 2.865 8.349 -19.959 1.00 86.00 95 ASP A CA 1
ATOM 684 C C . ASP A 1 95 ? 2.358 7.573 -18.736 1.00 86.00 95 ASP A C 1
ATOM 686 O O . ASP A 1 95 ? 1.870 8.196 -17.799 1.00 86.00 95 ASP A O 1
ATOM 690 N N . MET A 1 96 ? 2.510 6.244 -18.717 1.00 81.75 96 MET A N 1
ATOM 691 C CA . MET A 1 96 ? 2.198 5.369 -17.581 1.00 81.75 96 MET A CA 1
ATOM 692 C C . MET A 1 96 ? 3.449 4.909 -16.812 1.00 81.75 96 MET A C 1
ATOM 694 O O . MET A 1 96 ? 3.347 4.163 -15.835 1.00 81.75 96 MET A O 1
ATOM 698 N N . MET A 1 97 ? 4.639 5.339 -17.237 1.00 79.19 97 MET A N 1
ATOM 699 C CA . MET A 1 97 ? 5.901 4.960 -16.600 1.00 79.19 97 MET A CA 1
ATOM 700 C C . MET A 1 97 ? 6.146 5.763 -15.308 1.00 79.19 97 MET A C 1
ATOM 702 O O . MET A 1 97 ? 5.841 6.956 -15.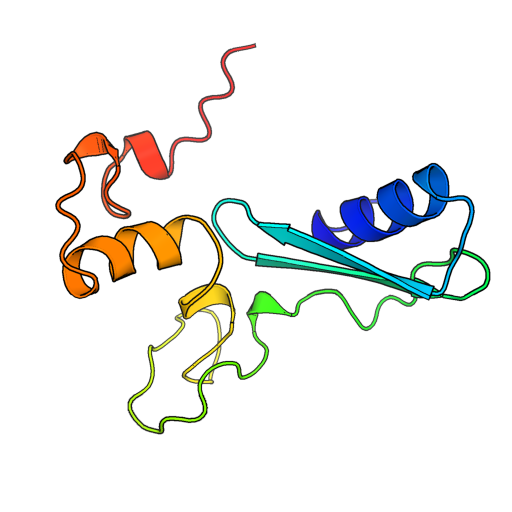274 1.00 79.19 97 MET A O 1
ATOM 706 N N . PRO A 1 98 ? 6.723 5.162 -14.246 1.00 70.81 98 PRO A N 1
ATOM 707 C CA . PRO A 1 98 ? 6.938 5.834 -12.955 1.00 70.81 98 PRO A CA 1
ATOM 708 C C . PRO A 1 98 ? 7.702 7.166 -13.045 1.00 70.81 98 PRO A C 1
ATOM 710 O O . PRO A 1 98 ? 7.452 8.086 -12.264 1.00 70.81 98 PRO A O 1
ATOM 713 N N . GLU A 1 99 ? 8.643 7.254 -13.981 1.00 71.62 99 GLU A N 1
ATOM 714 C CA . GLU A 1 99 ? 9.477 8.422 -14.267 1.00 71.62 99 GLU A CA 1
ATOM 715 C C . GLU A 1 99 ? 8.761 9.531 -15.055 1.00 71.62 99 GLU A C 1
ATOM 717 O O . GLU A 1 99 ? 9.288 10.640 -15.167 1.00 71.62 99 GLU A O 1
ATOM 722 N N . HIS A 1 100 ? 7.570 9.268 -15.601 1.00 75.06 100 HIS A N 1
ATOM 723 C CA . HIS A 1 100 ? 6.864 10.242 -16.421 1.00 75.06 100 HIS A CA 1
ATOM 724 C C . HIS A 1 100 ? 6.256 11.369 -15.560 1.00 75.06 100 HIS A C 1
ATOM 726 O O . HIS A 1 100 ? 5.617 11.093 -14.539 1.00 75.06 100 HIS A O 1
ATOM 732 N N . PRO A 1 101 ? 6.378 12.653 -15.959 1.00 71.50 101 PRO A N 1
ATOM 733 C CA . PRO A 1 101 ? 5.859 13.779 -15.177 1.00 71.50 101 PRO A CA 1
ATOM 734 C C . PRO A 1 101 ? 4.354 13.706 -14.881 1.00 71.50 101 PRO A C 1
ATOM 736 O O . PRO A 1 101 ? 3.928 14.115 -13.804 1.00 71.50 101 PRO A O 1
ATOM 739 N N . SER A 1 102 ? 3.548 13.150 -15.795 1.00 71.56 102 SER A N 1
ATOM 740 C CA . SER A 1 102 ? 2.099 12.988 -15.582 1.00 71.56 102 SER A CA 1
ATOM 741 C C . SER A 1 102 ? 1.744 11.899 -14.566 1.00 71.56 102 SER A C 1
ATOM 743 O O . SER A 1 102 ? 0.649 11.937 -14.020 1.00 71.56 102 SER A O 1
ATOM 745 N N . MET A 1 103 ? 2.651 10.961 -14.275 1.00 65.38 103 MET A N 1
ATOM 746 C CA . MET A 1 103 ? 2.402 9.859 -13.334 1.00 65.38 103 MET A CA 1
ATOM 747 C C . MET A 1 103 ? 2.570 10.263 -11.871 1.00 65.38 103 MET A C 1
ATOM 749 O O . MET A 1 103 ? 1.987 9.639 -10.990 1.00 65.38 103 MET A O 1
ATOM 753 N N . ASN A 1 104 ? 3.348 11.315 -11.602 1.00 57.41 104 ASN A N 1
ATOM 754 C CA . ASN A 1 104 ? 3.487 11.902 -10.264 1.00 57.41 104 ASN A CA 1
ATOM 755 C C . ASN A 1 104 ? 2.726 13.228 -10.120 1.00 57.41 104 ASN A C 1
ATOM 757 O O . ASN A 1 104 ? 2.716 13.819 -9.040 1.00 57.41 104 ASN A O 1
ATOM 761 N N . ALA A 1 105 ? 2.085 13.699 -11.190 1.00 48.31 105 ALA A N 1
ATOM 762 C CA . ALA A 1 105 ? 1.193 14.838 -11.131 1.00 48.31 105 ALA A CA 1
ATOM 763 C C . ALA A 1 105 ? -0.147 14.375 -10.557 1.00 48.31 105 ALA A C 1
ATOM 765 O O . ALA A 1 105 ? -0.995 13.839 -11.266 1.00 48.31 105 ALA A O 1
ATOM 766 N N . ALA A 1 106 ? -0.363 14.640 -9.269 1.00 37.81 106 ALA A N 1
ATOM 767 C CA . ALA A 1 106 ? -1.704 14.745 -8.710 1.00 37.81 106 ALA A CA 1
ATOM 768 C C . ALA A 1 106 ? -2.414 15.952 -9.353 1.00 37.81 106 ALA A C 1
ATOM 770 O O . ALA A 1 106 ? -2.602 16.997 -8.737 1.00 37.81 106 ALA A O 1
ATOM 771 N N . SER A 1 107 ? -2.757 15.846 -10.635 1.00 36.12 107 SER A N 1
ATO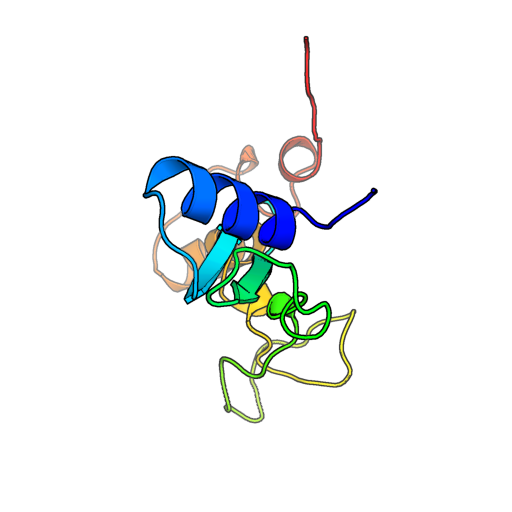M 772 C CA . SER A 1 107 ? -3.641 16.786 -11.305 1.00 36.12 107 SER A CA 1
ATOM 773 C C . SER A 1 107 ? -5.072 16.427 -10.912 1.00 36.12 107 SER A C 1
ATOM 775 O O . SER A 1 107 ? -5.814 15.836 -11.694 1.00 36.12 107 SER A O 1
ATOM 777 N N . HIS A 1 108 ? -5.470 16.783 -9.690 1.00 30.84 108 HIS A N 1
ATOM 778 C CA . HIS A 1 108 ? -6.884 17.002 -9.413 1.00 30.84 108 HIS A CA 1
ATOM 779 C C . HIS A 1 108 ? -7.284 18.296 -10.122 1.00 30.84 108 HIS A C 1
ATOM 781 O O . HIS A 1 108 ? -7.106 19.388 -9.587 1.00 30.84 108 HIS A O 1
ATOM 787 N N . VAL A 1 109 ? -7.780 18.173 -11.354 1.00 31.91 109 VAL A N 1
ATOM 788 C CA . VAL A 1 109 ? -8.667 19.204 -11.895 1.00 31.91 109 VAL A CA 1
ATOM 789 C C . VAL A 1 109 ? -10.016 18.982 -11.201 1.00 31.91 109 VAL A C 1
ATOM 791 O O . VAL A 1 109 ? -10.507 17.852 -11.268 1.00 31.91 109 VAL A O 1
ATOM 794 N N . PRO A 1 110 ? -10.551 19.980 -10.473 1.00 37.69 110 PRO A N 1
ATOM 795 C CA . PRO A 1 110 ? -11.872 19.898 -9.852 1.00 37.69 110 PRO A CA 1
ATOM 796 C C . PRO A 1 110 ? -12.985 19.589 -10.855 1.00 37.69 110 PRO A C 1
ATOM 798 O O . PRO A 1 110 ? -12.877 20.052 -12.015 1.00 37.69 110 PRO A O 1
#